Protein AF-A0A7V7BNH1-F1 (afdb_monomer_lite)

Secondary structure (DSSP, 8-state):
-EEEEEETTEEEEEETTEEEEES---PPTT-BPPPTTSTTTTSPBPSS--SS-HHHHS--SEEEES---TTTS-HHHHHHS-TTSEEEE-GGGHHHHHHTT-SEEEE-SSEEEETTEEEE---------

Radius of gyration: 14.91 Å; chains: 1; bounding box: 39×28×37 Å

Sequence (129 aa):
MLIHLIRHATHLITYKGLKFLLDPMFSEQGTLAPVPNALNQHLNNPLSSLPVDLERLINIDAIIVTHSHRDHFDDQAIASLPKHLPLFCQPADELLIKNKGFEHVIAIEREFVWQGIELRRTEGRHGHG

Foldseek 3Di:
DDWADFDDQWIWDADPNFTETFQDAQDAAQPAQDDPPDPPNVTGPDNDHTPDDPVVRQPGQEYEQADCDNSRNNPVNLVSHDQAHAYEYAPVCQVVSVVSRRDHYDHAPAWDADPNDIDGRDDDDPDDD

pLDDT: mean 96.51, std 4.69, range [57.25, 98.88]

Structure (mmCIF, N/CA/C/O backbone):
data_AF-A0A7V7BNH1-F1
#
_entry.id   AF-A0A7V7BNH1-F1
#
loop_
_atom_site.group_PDB
_atom_site.id
_atom_site.type_symbol
_atom_site.label_atom_id
_atom_site.label_alt_id
_atom_site.label_comp_id
_atom_site.label_asym_id
_atom_site.label_entity_id
_atom_site.label_seq_id
_atom_site.pdbx_PDB_ins_code
_atom_site.Cartn_x
_atom_site.Cartn_y
_atom_site.Cartn_z
_atom_site.occupancy
_atom_site.B_iso_or_equiv
_atom_site.auth_seq_id
_atom_site.auth_comp_id
_atom_site.auth_asym_id
_atom_site.auth_atom_id
_atom_site.pdbx_PDB_model_num
ATOM 1 N N . MET A 1 1 ? -14.547 -11.582 6.937 1.00 93.69 1 MET A N 1
ATOM 2 C CA . MET A 1 1 ? -13.304 -11.004 6.385 1.00 93.69 1 MET A CA 1
ATOM 3 C C . MET A 1 1 ? -13.227 -11.400 4.925 1.00 93.69 1 MET A C 1
ATOM 5 O O . MET A 1 1 ? -13.531 -12.550 4.636 1.00 93.69 1 MET A O 1
ATOM 9 N N . LEU A 1 2 ? -12.858 -10.478 4.039 1.00 97.94 2 LEU A N 1
ATOM 10 C CA . LEU A 1 2 ? -12.597 -10.752 2.624 1.00 97.94 2 LEU A CA 1
ATOM 11 C C . LEU A 1 2 ? -11.205 -10.223 2.277 1.00 97.94 2 LEU A C 1
ATOM 13 O O . LEU A 1 2 ? -10.870 -9.109 2.667 1.00 97.94 2 LEU A O 1
ATOM 17 N N . ILE A 1 3 ? -1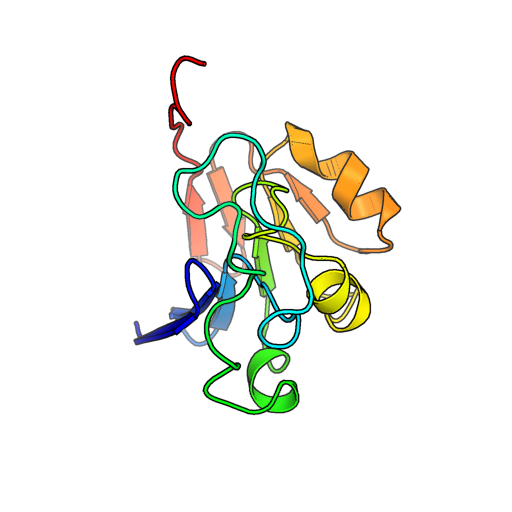0.415 -11.013 1.556 1.00 98.06 3 ILE A N 1
ATOM 18 C CA . ILE A 1 3 ? -9.092 -10.624 1.061 1.00 98.06 3 ILE A CA 1
ATOM 19 C C . ILE A 1 3 ? -9.100 -10.838 -0.447 1.00 98.06 3 ILE A C 1
ATOM 21 O O . ILE A 1 3 ? -9.405 -11.937 -0.910 1.00 98.06 3 ILE A O 1
ATOM 25 N N . HIS A 1 4 ? -8.782 -9.793 -1.202 1.00 97.69 4 HIS A N 1
ATOM 26 C CA . HIS A 1 4 ? -8.668 -9.839 -2.651 1.00 97.69 4 HIS A CA 1
ATOM 27 C C . HIS A 1 4 ? -7.232 -9.498 -3.049 1.00 97.69 4 HIS A C 1
ATOM 29 O O . HIS A 1 4 ? -6.769 -8.381 -2.818 1.00 97.69 4 HIS A O 1
ATOM 35 N N . LEU A 1 5 ? -6.529 -10.475 -3.626 1.00 98.19 5 LEU A N 1
ATOM 36 C CA . LEU A 1 5 ? -5.226 -10.259 -4.249 1.00 98.19 5 LEU A CA 1
ATOM 37 C C . LEU A 1 5 ? -5.412 -9.404 -5.504 1.00 98.19 5 LEU A C 1
ATOM 39 O O . LEU A 1 5 ? -6.186 -9.773 -6.385 1.00 98.19 5 LEU A O 1
ATOM 43 N N . ILE A 1 6 ? -4.689 -8.289 -5.585 1.00 98.06 6 ILE A N 1
ATOM 44 C CA . ILE A 1 6 ? -4.685 -7.422 -6.765 1.00 98.06 6 ILE A CA 1
ATOM 45 C C . ILE A 1 6 ? -3.501 -7.789 -7.658 1.00 98.06 6 ILE A C 1
ATOM 47 O O . ILE A 1 6 ? -3.689 -8.224 -8.790 1.00 98.06 6 ILE A O 1
ATOM 51 N N . ARG A 1 7 ? -2.274 -7.630 -7.155 1.00 98.06 7 ARG A N 1
ATOM 52 C CA . ARG A 1 7 ? -1.030 -7.935 -7.876 1.00 98.06 7 ARG A CA 1
ATOM 53 C C . ARG A 1 7 ? 0.132 -7.914 -6.887 1.00 98.06 7 ARG A C 1
ATOM 55 O O . ARG A 1 7 ? 0.247 -6.960 -6.128 1.00 98.06 7 ARG A O 1
ATOM 62 N N . HIS A 1 8 ? 1.013 -8.916 -6.928 1.00 97.94 8 HIS A N 1
ATOM 63 C CA . HIS A 1 8 ? 2.173 -9.003 -6.024 1.00 97.94 8 HIS A CA 1
ATOM 64 C C . HIS A 1 8 ? 1.751 -8.912 -4.542 1.00 97.94 8 HIS A C 1
ATOM 66 O O . HIS A 1 8 ? 0.881 -9.672 -4.121 1.00 97.94 8 HIS A O 1
ATOM 72 N N . ALA A 1 9 ? 2.323 -7.995 -3.759 1.00 98.44 9 ALA A N 1
ATOM 73 C CA . ALA A 1 9 ? 1.936 -7.752 -2.371 1.00 98.44 9 ALA A CA 1
ATOM 74 C C . ALA A 1 9 ? 0.672 -6.883 -2.223 1.00 98.44 9 ALA A C 1
ATOM 76 O O . ALA A 1 9 ? 0.120 -6.803 -1.123 1.00 98.44 9 ALA A O 1
ATOM 77 N N . THR A 1 10 ? 0.157 -6.289 -3.307 1.00 98.75 10 THR A N 1
ATOM 78 C CA . THR A 1 10 ? -1.028 -5.430 -3.242 1.00 98.75 10 THR A CA 1
ATOM 79 C C . THR A 1 10 ? -2.294 -6.243 -2.989 1.00 98.75 10 THR A C 1
ATOM 81 O O . THR A 1 10 ? -2.694 -7.073 -3.814 1.00 98.75 10 THR A O 1
ATOM 84 N N . HIS A 1 11 ? -2.969 -5.957 -1.875 1.00 98.50 11 HIS A N 1
ATOM 85 C CA . HIS A 1 11 ? -4.235 -6.593 -1.505 1.00 98.50 11 HIS A CA 1
ATOM 86 C C . HIS A 1 11 ? -5.283 -5.562 -1.102 1.00 98.50 11 HIS A C 1
ATOM 88 O O . HIS A 1 11 ? -4.995 -4.610 -0.380 1.00 98.50 11 HIS A O 1
ATOM 94 N N . LEU A 1 12 ? -6.531 -5.812 -1.495 1.00 98.31 12 LEU A N 1
ATOM 95 C CA . LEU A 1 12 ? -7.692 -5.129 -0.939 1.00 98.31 12 LEU A CA 1
ATOM 96 C C . LEU A 1 12 ? -8.317 -6.021 0.139 1.00 98.31 12 LEU A C 1
ATOM 98 O O . LEU A 1 12 ? -8.786 -7.126 -0.144 1.00 98.31 12 LEU A O 1
ATOM 102 N N . ILE A 1 13 ? -8.327 -5.547 1.380 1.00 98.31 13 ILE A N 1
ATOM 103 C CA . ILE A 1 13 ? -8.783 -6.308 2.546 1.00 98.31 13 ILE A CA 1
ATOM 104 C C . ILE A 1 13 ? -10.028 -5.640 3.113 1.00 98.31 13 ILE A C 1
ATOM 106 O O . ILE A 1 13 ? -9.998 -4.473 3.476 1.00 98.31 13 ILE A O 1
ATOM 110 N N . THR A 1 14 ? -11.129 -6.379 3.235 1.00 98.31 14 THR A N 1
ATOM 111 C CA . THR A 1 14 ? -12.322 -5.928 3.962 1.00 98.31 14 THR A CA 1
ATOM 112 C C . THR A 1 14 ? -12.427 -6.649 5.303 1.00 98.31 14 THR A C 1
ATOM 114 O O . THR A 1 14 ? -12.635 -7.871 5.366 1.00 98.31 14 THR A O 1
ATOM 117 N N . TYR A 1 15 ? -12.324 -5.892 6.392 1.00 98.12 15 TYR A N 1
ATOM 118 C CA . TYR A 1 15 ? -12.378 -6.402 7.758 1.00 98.12 15 TYR A CA 1
ATOM 119 C C . TYR A 1 15 ? -13.240 -5.498 8.642 1.00 98.12 15 TYR A C 1
ATOM 121 O O . TYR A 1 15 ? -13.080 -4.285 8.644 1.00 98.12 15 TYR A O 1
ATOM 129 N N . LYS A 1 16 ? -14.197 -6.095 9.369 1.00 97.25 16 LYS A N 1
ATOM 130 C CA . LYS A 1 16 ? -15.217 -5.378 10.165 1.00 97.25 16 LYS A CA 1
ATOM 131 C C . LYS A 1 16 ? -15.920 -4.227 9.411 1.00 97.25 16 LYS A C 1
ATOM 133 O O . LYS A 1 16 ? -16.243 -3.206 9.998 1.00 97.25 16 LYS A O 1
ATOM 138 N N . GLY A 1 17 ? -16.169 -4.406 8.112 1.00 97.25 17 GLY A N 1
ATOM 139 C CA . GLY A 1 17 ? -16.836 -3.408 7.265 1.00 97.25 17 GLY A CA 1
ATOM 140 C C . GLY A 1 17 ? -15.922 -2.314 6.706 1.00 97.25 17 GLY A C 1
ATOM 141 O O . GLY A 1 17 ? -16.360 -1.603 5.811 1.00 97.25 17 GLY A O 1
ATOM 142 N N . LEU A 1 18 ? -14.666 -2.230 7.157 1.00 98.25 18 LEU A N 1
ATOM 143 C CA . LEU A 1 18 ? -13.664 -1.292 6.649 1.00 98.25 18 LEU A CA 1
ATOM 144 C C . LEU A 1 18 ? -12.805 -1.939 5.564 1.00 98.25 18 LEU A C 1
ATOM 146 O O . LEU A 1 18 ? -12.482 -3.130 5.645 1.00 98.25 18 LEU A O 1
ATOM 150 N N . LYS A 1 19 ? -12.416 -1.149 4.568 1.00 98.25 19 LYS A N 1
ATOM 151 C CA . LYS A 1 19 ? -11.550 -1.521 3.451 1.00 98.25 19 LYS A CA 1
ATOM 152 C C . LYS A 1 19 ? -10.151 -0.945 3.639 1.00 98.25 19 LYS A C 1
ATOM 154 O O . LYS A 1 19 ? -9.968 0.267 3.696 1.00 98.25 19 LYS A O 1
ATOM 159 N N . PHE A 1 20 ? -9.166 -1.827 3.652 1.00 98.56 20 PHE A N 1
ATOM 160 C CA . PHE A 1 20 ? -7.750 -1.499 3.686 1.00 98.56 20 PHE A CA 1
ATOM 161 C C . PHE A 1 20 ? -7.122 -1.823 2.341 1.00 98.56 20 PHE A C 1
ATOM 163 O O . PHE A 1 20 ? -7.354 -2.909 1.799 1.00 98.56 20 PHE A O 1
ATOM 170 N N . LEU A 1 21 ? -6.284 -0.924 1.842 1.00 98.75 21 LEU A N 1
ATOM 171 C CA . LEU A 1 21 ? -5.364 -1.235 0.758 1.00 98.75 21 LEU A CA 1
ATOM 172 C C . LEU A 1 21 ? -3.974 -1.487 1.334 1.00 98.75 21 LEU A C 1
ATOM 174 O O . LEU A 1 21 ? -3.364 -0.586 1.905 1.00 98.75 21 LEU A O 1
ATOM 178 N N . LEU A 1 22 ? -3.508 -2.721 1.198 1.00 98.81 22 LEU A N 1
ATOM 179 C CA . LEU A 1 22 ? -2.196 -3.168 1.644 1.00 98.81 22 LEU A CA 1
ATOM 180 C C . LEU A 1 22 ? -1.204 -3.084 0.484 1.00 98.81 22 LEU A C 1
ATOM 182 O O . LEU A 1 22 ? -1.520 -3.586 -0.593 1.00 98.81 22 LEU A O 1
ATOM 186 N N . ASP A 1 23 ? -0.034 -2.497 0.732 1.00 98.81 23 ASP A N 1
ATOM 187 C CA . ASP A 1 23 ? 1.142 -2.451 -0.148 1.00 98.81 23 ASP A CA 1
ATOM 188 C C . ASP A 1 23 ? 0.816 -2.103 -1.615 1.00 98.81 23 ASP A C 1
ATOM 190 O O . ASP A 1 23 ? 0.979 -2.936 -2.515 1.00 98.81 23 ASP A O 1
ATOM 194 N N . PRO A 1 24 ? 0.292 -0.890 -1.880 1.00 98.50 24 PRO A N 1
ATOM 195 C CA . PRO A 1 24 ? -0.134 -0.488 -3.213 1.00 98.50 24 PRO A CA 1
ATOM 196 C C . PRO A 1 24 ? 1.035 -0.256 -4.181 1.00 98.50 24 PRO A C 1
ATOM 198 O O . PRO A 1 24 ? 1.854 0.641 -3.993 1.00 98.50 24 PRO A O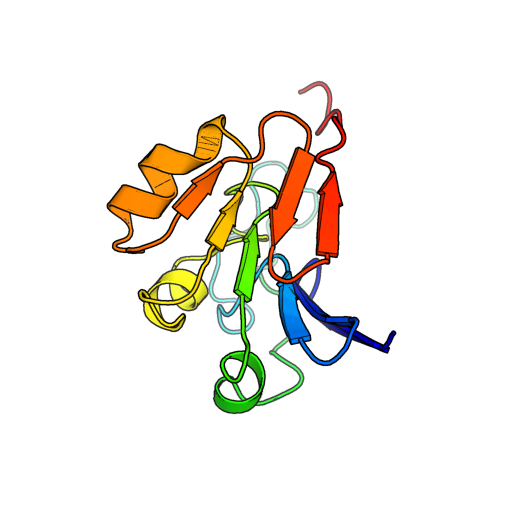 1
ATOM 201 N N . MET A 1 25 ? 1.034 -1.011 -5.283 1.00 98.25 25 MET A N 1
ATOM 202 C CA . MET A 1 25 ? 1.939 -0.850 -6.423 1.00 98.25 25 MET A CA 1
ATOM 203 C C . MET A 1 25 ? 1.118 -0.683 -7.709 1.00 98.25 25 MET A C 1
ATOM 205 O O . MET A 1 25 ? 0.551 -1.654 -8.228 1.00 98.25 25 MET A O 1
ATOM 209 N N . PHE A 1 26 ? 1.033 0.538 -8.239 1.00 98.12 26 PHE A N 1
ATOM 210 C CA . PHE A 1 26 ? 0.107 0.892 -9.325 1.00 98.12 26 PHE A CA 1
ATOM 211 C C . PHE A 1 26 ? 0.762 1.148 -10.682 1.00 98.12 26 PHE A C 1
ATOM 213 O O . PHE A 1 26 ? 0.046 1.375 -11.654 1.00 98.12 26 PHE A O 1
ATOM 220 N N . SER A 1 27 ? 2.089 1.071 -10.785 1.00 98.00 27 SER A N 1
ATOM 221 C CA . SER A 1 27 ? 2.801 1.273 -12.051 1.00 98.00 27 SER A CA 1
ATOM 222 C C . SER A 1 27 ? 2.279 0.341 -13.147 1.00 98.00 27 SER A C 1
ATOM 224 O O . SER A 1 27 ? 1.920 -0.821 -12.897 1.00 98.00 27 SER A O 1
ATOM 226 N N . GLU A 1 28 ? 2.240 0.850 -14.376 1.00 97.81 28 GLU A N 1
ATOM 227 C CA . GLU A 1 28 ? 1.838 0.075 -15.548 1.00 97.81 28 GLU A CA 1
ATOM 228 C C . GLU A 1 28 ? 2.865 -1.014 -15.858 1.00 97.81 28 GLU A C 1
ATOM 230 O O . GLU A 1 28 ? 4.048 -0.879 -15.534 1.00 97.81 28 GLU A O 1
ATOM 235 N N . GLN A 1 29 ? 2.411 -2.098 -16.490 1.00 98.12 29 GLN A N 1
ATOM 236 C CA . GLN A 1 29 ? 3.250 -3.242 -16.838 1.00 98.12 29 GLN A CA 1
ATOM 237 C C . GLN A 1 29 ? 4.519 -2.799 -17.586 1.00 98.12 29 GLN A C 1
ATOM 239 O O . GLN A 1 29 ? 4.452 -2.071 -18.572 1.00 98.12 29 GLN A O 1
ATOM 244 N N . GLY A 1 30 ? 5.681 -3.270 -17.131 1.00 98.00 30 GLY A N 1
ATOM 245 C CA . GLY A 1 30 ? 6.963 -3.053 -17.802 1.00 98.00 30 GLY A CA 1
ATOM 246 C C . GLY A 1 30 ? 7.556 -1.640 -17.715 1.00 98.00 30 GLY A C 1
ATOM 247 O O . GLY A 1 30 ? 8.514 -1.356 -18.437 1.00 98.00 30 GLY A O 1
ATOM 248 N N . THR A 1 31 ? 7.038 -0.757 -16.857 1.00 97.69 31 THR A N 1
ATOM 249 C CA . THR A 1 31 ? 7.511 0.641 -16.753 1.00 97.69 31 THR A CA 1
ATOM 250 C C . THR A 1 31 ? 8.670 0.854 -15.778 1.00 97.69 31 THR A C 1
ATOM 252 O O . THR A 1 31 ? 9.405 1.834 -15.884 1.00 97.69 31 THR A O 1
ATOM 255 N N . LEU A 1 32 ? 8.876 -0.064 -14.837 1.00 96.88 32 LEU A N 1
ATOM 256 C CA . LEU A 1 32 ? 9.918 0.015 -13.821 1.00 96.88 32 LEU A CA 1
ATOM 257 C C . LEU A 1 32 ? 11.107 -0.863 -14.207 1.00 96.88 32 LEU A C 1
ATOM 259 O O . LEU A 1 32 ? 10.944 -2.035 -14.536 1.00 96.88 32 LEU A O 1
ATOM 263 N N . ALA A 1 33 ? 12.322 -0.333 -14.079 1.00 96.19 33 ALA A N 1
ATOM 264 C CA . ALA A 1 33 ? 13.536 -1.134 -14.236 1.00 96.19 33 ALA A CA 1
ATOM 265 C C . ALA A 1 33 ? 13.524 -2.364 -13.296 1.00 96.19 33 ALA A C 1
ATOM 267 O O . ALA A 1 33 ? 12.965 -2.273 -12.192 1.00 96.19 33 ALA A O 1
ATOM 268 N N . PRO A 1 34 ? 14.147 -3.494 -13.677 1.00 95.44 34 PRO A N 1
ATOM 269 C CA . PRO A 1 34 ? 14.290 -4.654 -12.799 1.00 95.44 34 PRO A CA 1
ATOM 270 C C . PRO A 1 34 ? 14.960 -4.277 -11.475 1.00 95.44 34 PRO A C 1
ATOM 272 O O . PRO A 1 34 ? 15.707 -3.302 -11.380 1.00 95.44 34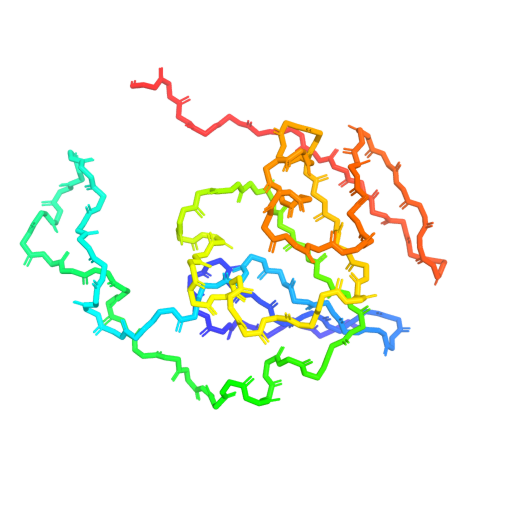 PRO A O 1
ATOM 275 N N . VAL A 1 35 ? 14.701 -5.070 -10.435 1.00 92.56 35 VAL A N 1
ATOM 276 C CA . VAL A 1 35 ? 15.454 -4.957 -9.181 1.00 92.56 35 VAL A CA 1
ATOM 277 C C . VAL A 1 35 ? 16.914 -5.324 -9.479 1.00 92.56 35 VAL A C 1
ATOM 279 O O . VAL A 1 35 ? 17.136 -6.407 -10.028 1.00 92.56 35 VAL A O 1
ATOM 282 N N . PRO A 1 36 ? 17.906 -4.471 -9.160 1.00 90.81 36 PRO A N 1
ATOM 283 C CA . PRO A 1 36 ? 19.312 -4.775 -9.417 1.00 90.81 36 PRO A CA 1
ATOM 284 C C . PRO A 1 36 ? 19.732 -6.115 -8.805 1.00 90.81 36 PRO A C 1
ATOM 286 O O . PRO A 1 36 ? 19.275 -6.477 -7.724 1.00 90.81 36 PRO A O 1
ATOM 289 N N . ASN A 1 37 ? 20.610 -6.850 -9.489 1.00 89.38 37 ASN A N 1
ATOM 290 C CA . ASN A 1 37 ? 21.145 -8.150 -9.052 1.00 89.38 37 ASN A CA 1
ATOM 291 C C . ASN A 1 37 ? 20.113 -9.291 -8.883 1.00 89.38 37 ASN A C 1
ATOM 293 O O . ASN A 1 37 ? 20.457 -10.360 -8.388 1.00 89.38 37 ASN A O 1
ATOM 297 N N . ALA A 1 38 ? 18.866 -9.117 -9.331 1.00 88.38 38 ALA A N 1
ATOM 298 C CA . ALA A 1 38 ? 17.907 -10.214 -9.487 1.00 88.38 38 ALA A CA 1
ATOM 299 C C . ALA A 1 38 ? 18.180 -11.029 -10.770 1.00 88.38 38 ALA A C 1
ATOM 301 O O . ALA A 1 38 ? 18.723 -10.503 -11.737 1.00 88.38 38 ALA A O 1
ATOM 302 N N . LEU A 1 39 ? 17.744 -12.292 -10.836 1.00 89.56 39 LEU A N 1
ATOM 303 C CA . LEU A 1 39 ? 17.995 -13.174 -11.995 1.00 89.56 39 LEU A CA 1
ATOM 304 C C . LEU A 1 39 ? 17.459 -12.619 -13.331 1.00 89.56 39 LEU A C 1
ATOM 306 O O . LEU A 1 39 ? 18.085 -12.779 -14.377 1.00 89.56 39 LEU A O 1
ATOM 310 N N . ASN A 1 40 ? 16.320 -11.926 -13.303 1.00 92.81 40 ASN A N 1
ATOM 311 C CA . ASN A 1 40 ? 15.597 -11.498 -14.503 1.00 92.81 40 ASN A CA 1
ATOM 312 C C . ASN A 1 40 ? 15.893 -10.041 -14.899 1.00 92.81 40 ASN A C 1
ATOM 314 O O . ASN A 1 40 ? 14.971 -9.272 -15.151 1.00 92.81 40 ASN A O 1
ATOM 318 N N . GLN A 1 41 ? 17.173 -9.657 -15.000 1.00 96.00 41 GLN A N 1
ATOM 319 C CA . GLN A 1 41 ? 17.584 -8.292 -15.400 1.00 96.00 41 GLN A CA 1
ATOM 320 C C . GLN A 1 41 ? 17.096 -7.857 -16.799 1.00 96.00 41 GLN A C 1
ATOM 322 O O . GLN A 1 41 ? 17.216 -6.694 -17.162 1.00 96.00 41 GLN A O 1
ATOM 327 N N . HIS A 1 42 ? 16.572 -8.778 -17.605 1.00 95.50 42 HIS A N 1
ATOM 328 C CA . HIS A 1 42 ? 16.051 -8.501 -18.944 1.00 95.50 42 HIS A CA 1
ATOM 329 C C . HIS A 1 42 ? 14.549 -8.159 -18.953 1.00 95.50 42 HIS A C 1
ATOM 331 O O . HIS A 1 42 ? 14.014 -7.844 -20.014 1.00 95.50 42 HIS A O 1
ATOM 337 N N . LEU A 1 43 ? 13.859 -8.239 -17.807 1.00 96.44 43 LEU A N 1
ATOM 338 C CA . LEU A 1 43 ? 12.425 -7.967 -17.690 1.00 96.44 43 LEU A CA 1
ATOM 339 C C . LEU A 1 43 ? 12.171 -6.732 -16.825 1.00 96.44 43 LEU A C 1
ATOM 341 O O . LEU A 1 43 ? 12.605 -6.669 -15.676 1.00 96.44 43 LEU A O 1
ATOM 345 N N . ASN A 1 44 ? 11.404 -5.780 -17.352 1.00 97.56 44 ASN A N 1
ATOM 346 C CA . ASN A 1 44 ? 10.917 -4.650 -16.569 1.00 97.56 44 ASN A CA 1
ATOM 347 C C . ASN A 1 44 ? 9.706 -5.050 -15.718 1.00 97.56 44 ASN A C 1
ATOM 349 O O . ASN A 1 44 ? 8.861 -5.841 -16.133 1.00 97.56 44 ASN A O 1
ATOM 353 N N . ASN A 1 45 ? 9.603 -4.448 -14.539 1.00 97.44 45 ASN A N 1
ATOM 354 C CA . ASN A 1 45 ? 8.505 -4.626 -13.602 1.00 97.44 45 ASN A CA 1
ATOM 355 C C . ASN A 1 45 ? 7.412 -3.566 -13.807 1.00 97.44 45 ASN A C 1
ATOM 357 O O . ASN A 1 45 ? 7.677 -2.506 -14.365 1.00 97.44 45 ASN A O 1
ATOM 361 N N . PRO A 1 46 ? 6.195 -3.798 -13.299 1.00 97.88 46 PRO A N 1
ATOM 362 C CA . PRO A 1 46 ? 5.629 -5.102 -12.969 1.00 97.88 46 PRO A CA 1
ATOM 363 C C . PRO A 1 46 ? 5.451 -5.975 -14.225 1.00 97.88 46 PRO A C 1
ATOM 365 O O . PRO A 1 46 ? 5.286 -5.462 -15.328 1.00 97.88 46 PRO A O 1
ATOM 368 N N . LEU A 1 47 ? 5.443 -7.301 -14.057 1.00 97.31 47 LEU A N 1
ATOM 369 C CA . LEU A 1 47 ? 5.330 -8.256 -15.174 1.00 97.31 47 LEU A CA 1
ATOM 370 C C . LEU A 1 47 ? 3.904 -8.430 -15.718 1.00 97.31 47 LEU A C 1
ATOM 372 O O . LEU A 1 47 ? 3.717 -9.062 -16.753 1.00 97.31 47 LEU A O 1
ATOM 376 N N . SER A 1 48 ? 2.898 -7.894 -15.030 1.00 97.56 48 SER A N 1
ATOM 377 C CA . SER A 1 48 ? 1.485 -7.960 -15.413 1.00 97.56 48 SER A CA 1
ATOM 378 C C . SER A 1 48 ? 0.798 -6.626 -15.144 1.00 97.56 48 SER A C 1
ATOM 380 O O . SER A 1 48 ? 1.209 -5.889 -14.247 1.00 97.56 48 SER A O 1
ATOM 382 N N . SER A 1 49 ? -0.245 -6.310 -15.909 1.00 97.81 49 SER A N 1
ATOM 383 C CA . SER A 1 49 ? -1.119 -5.159 -15.652 1.00 97.81 49 SER A CA 1
ATOM 384 C C . SER A 1 49 ? -1.955 -5.356 -14.386 1.00 97.81 49 SER A C 1
ATOM 386 O O . SER A 1 49 ? -2.081 -6.470 -13.876 1.00 97.81 49 SER A O 1
ATOM 388 N N . LEU A 1 50 ? -2.537 -4.272 -13.869 1.00 97.62 50 LEU A N 1
ATOM 389 C CA . LEU A 1 50 ? -3.562 -4.385 -12.834 1.00 97.62 50 LEU A CA 1
ATOM 390 C C . LEU A 1 50 ? -4.773 -5.159 -13.393 1.00 97.62 50 LEU A C 1
ATOM 392 O O . LEU A 1 50 ? -5.149 -4.938 -14.545 1.00 97.62 50 LEU A O 1
ATOM 396 N N . PRO A 1 51 ? -5.400 -6.054 -12.609 1.00 96.88 51 PRO A N 1
ATOM 397 C CA . PRO A 1 51 ? -6.561 -6.824 -13.064 1.00 96.88 51 PRO A CA 1
ATOM 398 C C . PRO A 1 51 ? -7.877 -6.032 -12.993 1.00 96.88 51 PRO A C 1
ATOM 400 O O . PRO A 1 51 ? -8.929 -6.545 -13.371 1.00 96.88 51 PRO A O 1
ATOM 403 N N . VAL A 1 52 ? -7.839 -4.819 -12.438 1.00 94.62 52 VAL A N 1
ATOM 404 C CA . VAL A 1 52 ? -8.981 -3.925 -12.233 1.00 94.62 52 VAL A CA 1
ATOM 405 C C . VAL A 1 52 ? -8.541 -2.478 -12.422 1.00 94.62 52 VAL A C 1
ATOM 407 O O . VAL A 1 52 ? -7.368 -2.159 -12.222 1.00 94.62 52 VAL A O 1
ATOM 410 N N . ASP A 1 53 ? -9.498 -1.610 -12.736 1.00 93.12 53 ASP A N 1
ATOM 411 C CA . ASP A 1 53 ? -9.259 -0.174 -12.847 1.00 93.12 53 ASP A CA 1
ATOM 412 C C . ASP A 1 53 ? -8.862 0.443 -11.501 1.00 93.12 53 ASP A C 1
ATOM 414 O O . ASP A 1 53 ? -9.309 0.016 -10.426 1.00 93.12 53 ASP A O 1
ATOM 418 N N . LEU A 1 54 ? -8.033 1.482 -11.570 1.00 91.50 54 LEU A N 1
ATOM 419 C CA . LEU A 1 54 ? -7.453 2.158 -10.415 1.00 91.50 54 LEU A CA 1
ATOM 420 C C . LEU A 1 54 ? -8.522 2.771 -9.500 1.00 91.50 54 LEU A C 1
ATOM 422 O O . LEU A 1 54 ? -8.408 2.699 -8.275 1.00 91.50 54 LEU A O 1
ATOM 426 N N . GLU A 1 55 ? -9.606 3.294 -10.073 1.00 89.62 55 GLU A N 1
ATOM 427 C CA . GLU A 1 55 ? -10.736 3.882 -9.347 1.00 89.62 55 GLU A CA 1
ATOM 428 C C . GLU A 1 55 ? -11.371 2.879 -8.374 1.00 89.62 55 GLU A C 1
ATOM 430 O O . GLU A 1 55 ? -11.858 3.253 -7.304 1.00 89.62 55 GLU A O 1
ATOM 435 N N . ARG A 1 56 ? -11.334 1.579 -8.703 1.00 88.69 56 ARG A N 1
ATOM 436 C CA . ARG A 1 56 ? -11.858 0.520 -7.827 1.00 88.69 56 ARG A CA 1
ATOM 437 C C . ARG A 1 56 ? -10.946 0.238 -6.635 1.00 88.69 56 ARG A C 1
ATOM 439 O O . ARG A 1 56 ? -11.430 -0.288 -5.634 1.00 88.69 56 ARG A O 1
ATOM 446 N N . LEU A 1 57 ? -9.659 0.569 -6.738 1.00 92.56 57 LEU A N 1
ATOM 447 C CA . LEU A 1 57 ? -8.651 0.325 -5.704 1.00 92.56 57 LEU A CA 1
ATOM 448 C C . LEU A 1 57 ? -8.566 1.454 -4.676 1.00 92.56 57 LEU A C 1
ATOM 450 O O . LEU A 1 57 ? -8.124 1.207 -3.558 1.00 92.56 57 LEU A O 1
ATOM 454 N N . ILE A 1 58 ? -9.001 2.665 -5.029 1.00 91.94 58 ILE A N 1
ATOM 455 C CA . ILE A 1 58 ? -8.884 3.855 -4.167 1.00 91.94 58 ILE A CA 1
ATOM 456 C C . ILE A 1 58 ? -10.153 4.178 -3.362 1.00 91.94 58 ILE A C 1
ATOM 458 O O . ILE A 1 58 ? -10.139 5.090 -2.540 1.00 91.94 58 ILE A O 1
ATOM 462 N N . ASN A 1 59 ? -11.244 3.425 -3.546 1.00 94.19 59 ASN A N 1
ATOM 463 C CA . ASN A 1 59 ? -12.429 3.503 -2.683 1.00 94.19 59 ASN A CA 1
ATOM 464 C C . ASN A 1 59 ? -12.230 2.656 -1.411 1.00 94.19 59 ASN A C 1
ATOM 466 O O . ASN A 1 59 ? -12.749 1.534 -1.301 1.00 94.19 59 ASN A O 1
ATOM 470 N N . ILE A 1 60 ? -11.422 3.191 -0.495 1.00 97.44 60 ILE A N 1
ATOM 471 C CA . ILE A 1 60 ? -10.907 2.537 0.714 1.00 97.44 60 ILE A CA 1
ATOM 472 C C . ILE A 1 60 ? -10.985 3.471 1.923 1.00 97.44 60 ILE A C 1
ATOM 474 O O . ILE A 1 60 ? -11.086 4.685 1.771 1.00 97.44 60 ILE A O 1
ATOM 478 N N . ASP A 1 61 ? -10.892 2.897 3.119 1.00 98.44 61 ASP A N 1
ATOM 479 C CA . ASP A 1 61 ? -10.956 3.634 4.383 1.00 98.44 61 ASP A CA 1
ATOM 480 C C . ASP A 1 61 ? -9.566 3.885 4.989 1.00 98.44 61 ASP A C 1
ATOM 482 O O . ASP A 1 61 ? -9.391 4.817 5.773 1.00 98.44 61 ASP A O 1
ATOM 486 N N . ALA A 1 62 ? -8.576 3.052 4.651 1.00 98.69 62 ALA A N 1
ATOM 487 C CA . ALA A 1 62 ? -7.203 3.185 5.127 1.00 98.69 62 ALA A CA 1
ATOM 488 C C . ALA A 1 62 ? -6.185 2.515 4.198 1.00 98.69 62 ALA A C 1
ATOM 490 O O . ALA A 1 62 ? -6.506 1.599 3.435 1.00 98.69 62 ALA A O 1
ATOM 491 N N . ILE A 1 63 ? -4.930 2.938 4.325 1.00 98.88 63 ILE A N 1
ATOM 492 C CA . ILE A 1 63 ? -3.783 2.382 3.605 1.00 98.88 63 ILE A CA 1
ATOM 493 C C . ILE A 1 63 ? -2.847 1.717 4.619 1.00 98.88 63 ILE A C 1
ATOM 495 O O . ILE A 1 63 ? -2.635 2.240 5.713 1.00 98.88 63 ILE A O 1
ATOM 499 N N . ILE A 1 64 ? -2.274 0.569 4.270 1.00 98.81 64 ILE A N 1
ATOM 500 C CA . ILE A 1 64 ? -1.213 -0.088 5.041 1.00 98.81 64 ILE A CA 1
ATOM 501 C C . ILE A 1 64 ? -0.004 -0.247 4.122 1.00 98.81 64 ILE A C 1
ATOM 503 O O . ILE A 1 64 ? -0.132 -0.824 3.045 1.00 98.81 64 ILE A O 1
ATOM 507 N N . VAL A 1 65 ? 1.156 0.243 4.556 1.00 98.75 65 VAL A N 1
ATOM 508 C CA . VAL A 1 65 ? 2.444 0.054 3.875 1.00 98.75 65 VAL A CA 1
ATOM 509 C C . VAL A 1 65 ? 3.380 -0.676 4.829 1.00 98.75 65 VAL A C 1
ATOM 511 O O . VAL A 1 65 ? 3.783 -0.125 5.855 1.00 98.75 65 VAL A O 1
ATOM 514 N N . THR A 1 66 ? 3.714 -1.925 4.519 1.00 98.44 66 THR A N 1
ATOM 515 C CA . THR A 1 66 ? 4.596 -2.749 5.358 1.00 98.44 66 THR A CA 1
ATOM 516 C C . THR A 1 66 ? 6.017 -2.199 5.387 1.00 98.44 66 THR A C 1
ATOM 518 O O . THR A 1 66 ? 6.614 -2.111 6.459 1.00 98.44 66 THR A O 1
ATOM 521 N N . HIS A 1 67 ? 6.534 -1.808 4.220 1.00 97.81 67 HIS A N 1
ATOM 522 C CA . HIS A 1 67 ? 7.806 -1.118 4.037 1.00 97.81 67 HIS A CA 1
ATOM 523 C C . HIS A 1 67 ? 7.831 -0.360 2.697 1.00 97.81 67 HIS A C 1
ATOM 525 O O . HIS A 1 67 ? 7.049 -0.652 1.795 1.00 97.81 67 HIS A O 1
ATOM 531 N N . SER A 1 68 ? 8.736 0.609 2.551 1.00 96.56 68 SER A N 1
ATOM 532 C CA . SER A 1 68 ? 8.771 1.554 1.419 1.00 96.56 68 SER A CA 1
ATOM 533 C C . SER A 1 68 ? 9.499 1.076 0.149 1.00 96.56 68 SER A C 1
ATOM 535 O O . SER A 1 68 ? 9.854 1.894 -0.705 1.00 96.56 68 SER A O 1
ATOM 537 N N . HIS A 1 69 ? 9.731 -0.230 -0.026 1.00 96.88 69 HIS A N 1
ATOM 538 C CA . HIS A 1 69 ? 10.262 -0.730 -1.298 1.00 96.88 69 HIS A CA 1
ATOM 539 C C . HIS A 1 69 ? 9.275 -0.483 -2.444 1.00 96.88 69 HIS A C 1
ATOM 541 O O . HIS A 1 69 ? 8.059 -0.536 -2.278 1.00 96.88 69 HIS A O 1
ATOM 547 N N . ARG A 1 70 ? 9.809 -0.229 -3.643 1.00 96.38 70 ARG A N 1
ATOM 548 C CA . ARG A 1 70 ? 9.022 0.191 -4.812 1.00 96.38 70 ARG A CA 1
ATOM 549 C C . ARG A 1 70 ? 7.973 -0.838 -5.251 1.00 96.38 70 ARG A C 1
ATOM 551 O O . ARG A 1 70 ? 6.967 -0.458 -5.825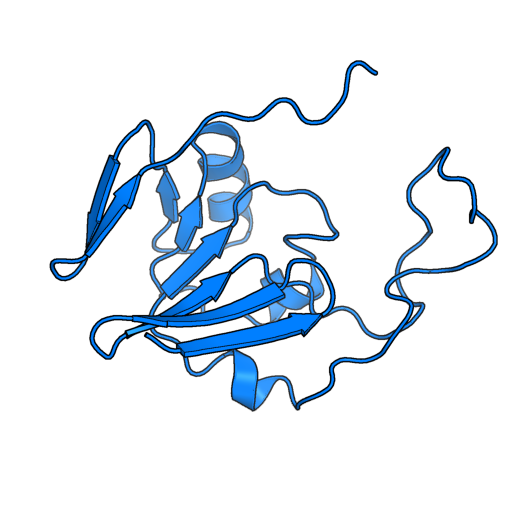 1.00 96.38 70 ARG A O 1
ATOM 558 N N . ASP A 1 71 ? 8.182 -2.127 -5.015 1.00 96.94 71 ASP A N 1
ATOM 559 C CA . ASP A 1 71 ? 7.193 -3.172 -5.307 1.00 96.94 71 ASP A CA 1
ATOM 560 C C . ASP A 1 71 ? 6.074 -3.280 -4.251 1.00 96.94 71 ASP A C 1
ATOM 562 O O . ASP A 1 71 ? 5.099 -3.994 -4.471 1.00 96.94 71 ASP A O 1
ATOM 566 N N . HIS A 1 72 ? 6.172 -2.523 -3.155 1.00 98.44 72 HIS A N 1
ATOM 567 C CA . HIS A 1 72 ? 5.144 -2.371 -2.119 1.00 98.44 72 HIS A CA 1
ATOM 568 C C . HIS A 1 72 ? 4.540 -0.955 -2.075 1.00 98.44 72 HIS A C 1
ATOM 570 O O . HIS A 1 72 ? 3.414 -0.786 -1.617 1.00 98.44 72 HIS A O 1
ATOM 576 N N . PHE A 1 73 ? 5.275 0.069 -2.524 1.00 98.62 73 PHE A N 1
ATOM 577 C CA . PHE A 1 73 ? 4.837 1.465 -2.499 1.00 98.62 73 PHE A CA 1
ATOM 578 C C . PHE A 1 73 ? 5.548 2.293 -3.582 1.00 98.62 73 PHE A C 1
ATOM 580 O O . PHE A 1 73 ? 6.615 2.865 -3.350 1.00 98.62 73 PHE A O 1
ATOM 587 N N . ASP A 1 74 ? 4.984 2.334 -4.793 1.00 98.31 74 ASP A N 1
ATOM 588 C CA . ASP A 1 74 ? 5.579 3.043 -5.936 1.00 98.31 74 ASP A CA 1
ATOM 589 C C . ASP A 1 74 ? 5.085 4.487 -6.109 1.00 98.31 74 ASP A C 1
ATOM 591 O O . ASP A 1 74 ? 4.109 4.932 -5.503 1.00 98.31 74 ASP A O 1
ATOM 595 N N . ASP A 1 75 ? 5.770 5.247 -6.970 1.00 98.31 75 ASP A N 1
ATOM 596 C CA . ASP A 1 75 ? 5.420 6.645 -7.236 1.00 98.31 75 ASP A CA 1
ATOM 597 C C . ASP A 1 75 ? 4.022 6.792 -7.863 1.00 98.31 75 ASP A C 1
ATOM 599 O O . ASP A 1 75 ? 3.332 7.772 -7.577 1.00 98.31 75 ASP A O 1
ATOM 603 N N . GLN A 1 76 ? 3.557 5.807 -8.644 1.00 98.00 76 GLN A N 1
ATOM 604 C CA . GLN A 1 76 ? 2.199 5.818 -9.195 1.00 98.00 76 GLN A CA 1
ATOM 605 C C . GLN A 1 76 ? 1.141 5.655 -8.093 1.00 98.00 76 GLN A C 1
ATOM 607 O O . GLN A 1 76 ? 0.130 6.364 -8.102 1.00 98.00 76 GLN A O 1
ATOM 612 N N . ALA A 1 77 ? 1.375 4.779 -7.112 1.00 98.25 77 ALA A N 1
ATOM 613 C CA . ALA A 1 77 ? 0.541 4.674 -5.920 1.00 98.25 77 ALA A CA 1
ATOM 614 C C . ALA A 1 77 ? 0.559 5.972 -5.121 1.00 98.25 77 ALA A C 1
ATOM 616 O O . ALA A 1 77 ? -0.500 6.518 -4.807 1.00 98.25 77 ALA A O 1
ATOM 617 N N . ILE A 1 78 ? 1.739 6.534 -4.871 1.00 98.44 78 ILE A N 1
ATOM 618 C CA . ILE A 1 78 ? 1.874 7.814 -4.174 1.00 98.44 78 ILE A CA 1
ATOM 619 C C . ILE A 1 78 ? 1.069 8.912 -4.879 1.00 98.44 78 ILE A C 1
ATOM 621 O O . ILE A 1 78 ? 0.388 9.673 -4.197 1.00 98.44 78 ILE A O 1
ATOM 625 N N . ALA A 1 79 ? 1.120 9.013 -6.205 1.00 98.00 79 ALA A N 1
ATOM 626 C CA . ALA A 1 79 ? 0.388 10.039 -6.947 1.00 98.00 79 ALA A CA 1
ATOM 627 C C . ALA A 1 79 ? -1.139 9.845 -6.905 1.00 98.00 79 ALA A C 1
ATOM 629 O O . ALA A 1 79 ? -1.880 10.825 -6.922 1.00 98.00 79 ALA A O 1
ATOM 630 N N . SER A 1 80 ? -1.604 8.596 -6.832 1.00 97.50 80 SER A N 1
ATOM 631 C CA . SER A 1 80 ? -3.022 8.245 -6.990 1.00 97.50 80 SER A CA 1
ATOM 632 C C . SER A 1 80 ? -3.794 8.143 -5.673 1.00 97.50 80 SER A C 1
ATOM 634 O O . SER A 1 80 ? -5.020 8.255 -5.662 1.00 97.50 80 SER A O 1
ATOM 636 N N . LEU A 1 81 ? -3.105 7.878 -4.560 1.00 98.19 81 LEU A N 1
ATOM 637 C CA . LEU A 1 81 ? -3.753 7.611 -3.277 1.00 98.19 81 LEU A CA 1
ATOM 638 C C . LEU A 1 81 ? -4.283 8.891 -2.606 1.00 98.19 81 LEU A C 1
ATOM 640 O O . LEU A 1 81 ? -3.574 9.903 -2.569 1.00 98.19 81 LEU A O 1
ATOM 644 N N . PRO A 1 82 ? -5.482 8.846 -1.991 1.00 97.38 82 PRO A N 1
ATOM 645 C CA . PRO A 1 82 ? -6.020 9.984 -1.253 1.00 97.38 82 PRO A CA 1
ATOM 646 C C . PRO A 1 82 ? -5.154 10.331 -0.032 1.00 97.38 82 PRO A C 1
ATOM 648 O O . PRO A 1 82 ? -4.939 9.505 0.855 1.00 97.38 82 PRO A O 1
ATOM 651 N N . LYS A 1 83 ? -4.672 11.576 0.033 1.00 98.31 83 LYS A N 1
ATOM 652 C CA . LYS A 1 83 ? -3.692 12.028 1.040 1.00 98.31 83 LYS A CA 1
ATOM 653 C C . LYS A 1 83 ? -4.242 12.210 2.452 1.00 98.31 83 LYS A C 1
ATOM 655 O O . LYS A 1 83 ? -3.474 12.137 3.407 1.00 98.31 83 LYS A O 1
ATOM 660 N N . HIS A 1 84 ? -5.554 12.392 2.563 1.00 98.31 84 HIS A N 1
ATOM 661 C CA . HIS A 1 84 ? -6.271 12.585 3.822 1.00 98.31 84 HIS A CA 1
ATOM 662 C C . HIS A 1 84 ? -6.621 11.267 4.536 1.00 98.31 84 HIS A C 1
ATOM 664 O O . HIS A 1 84 ? -7.117 11.289 5.660 1.00 98.31 84 HIS A O 1
ATOM 670 N N . LEU A 1 85 ? -6.437 10.106 3.894 1.00 98.50 85 LEU A N 1
ATOM 671 C CA . LEU A 1 85 ? -6.747 8.829 4.535 1.00 98.50 85 LEU A CA 1
ATOM 672 C C . LEU A 1 85 ? -5.671 8.456 5.564 1.00 98.50 85 LEU A C 1
ATOM 674 O O . LEU A 1 85 ? -4.494 8.770 5.361 1.00 98.50 85 LEU A O 1
ATOM 678 N N . PRO A 1 86 ? -6.042 7.747 6.645 1.00 98.69 86 PRO A N 1
ATOM 679 C CA . PRO A 1 86 ? -5.062 7.177 7.554 1.00 98.69 86 PRO A CA 1
ATOM 680 C C . PRO A 1 86 ? -4.175 6.168 6.814 1.00 98.69 86 PRO A C 1
ATOM 682 O O . PRO A 1 86 ? -4.667 5.249 6.150 1.00 98.69 86 PRO A O 1
ATOM 685 N N . LEU A 1 87 ? -2.863 6.336 6.961 1.00 98.88 87 LEU A N 1
ATOM 686 C CA . LEU A 1 87 ? -1.846 5.440 6.426 1.00 98.88 87 LEU A CA 1
ATOM 687 C C . LEU A 1 87 ? -1.032 4.853 7.577 1.00 98.88 87 LEU A C 1
ATOM 689 O O . LEU A 1 87 ? -0.358 5.578 8.306 1.00 98.88 87 LEU A O 1
ATOM 693 N N . PHE A 1 88 ? -1.075 3.532 7.719 1.00 98.88 88 PHE A N 1
ATOM 694 C CA . PHE A 1 88 ? -0.318 2.786 8.719 1.00 98.88 88 PHE A CA 1
ATOM 695 C C . PHE A 1 88 ? 1.002 2.282 8.137 1.00 98.88 88 PHE A C 1
ATOM 697 O O . PHE A 1 88 ? 1.001 1.632 7.091 1.00 98.88 88 PHE A O 1
ATOM 704 N N . CYS A 1 89 ? 2.118 2.547 8.815 1.00 98.69 89 CYS A N 1
ATOM 705 C CA . CYS A 1 89 ? 3.445 2.121 8.365 1.00 98.69 89 CYS A CA 1
ATOM 706 C C . CYS A 1 89 ? 4.351 1.686 9.522 1.00 98.69 89 CYS A C 1
ATOM 708 O O . CYS A 1 89 ? 4.009 1.832 10.699 1.00 98.69 89 CYS A O 1
ATOM 710 N N . GLN A 1 90 ? 5.533 1.162 9.195 1.00 98.00 90 GLN A N 1
ATOM 711 C CA . GLN A 1 90 ? 6.604 0.991 10.177 1.00 98.00 90 GLN A CA 1
ATOM 712 C C . GLN A 1 90 ? 7.258 2.343 10.541 1.00 98.00 90 GLN A C 1
ATOM 714 O O . GLN A 1 90 ? 7.271 3.251 9.704 1.00 98.00 90 GLN A O 1
ATOM 719 N N . PRO A 1 91 ? 7.847 2.485 11.746 1.00 97.94 91 PRO A N 1
ATOM 720 C CA . PRO A 1 91 ? 8.455 3.745 12.192 1.00 97.94 91 PRO A CA 1
ATOM 721 C C . PRO A 1 91 ? 9.520 4.309 11.245 1.00 97.94 91 PRO A C 1
ATOM 723 O O . PRO A 1 91 ? 9.564 5.512 11.007 1.00 97.94 91 PRO A O 1
ATOM 726 N N . ALA A 1 92 ? 10.337 3.440 10.642 1.00 97.38 92 ALA A N 1
ATOM 727 C CA . ALA A 1 92 ? 11.414 3.848 9.738 1.00 97.38 92 ALA A CA 1
ATOM 728 C C . ALA A 1 92 ? 10.924 4.593 8.479 1.00 97.38 92 ALA A C 1
ATOM 730 O O . ALA A 1 92 ? 11.668 5.397 7.921 1.00 97.38 92 ALA A O 1
ATOM 731 N N . ASP A 1 93 ? 9.680 4.359 8.054 1.00 98.12 93 ASP A N 1
ATOM 732 C CA . ASP A 1 93 ? 9.123 4.942 6.830 1.00 98.12 93 ASP A CA 1
ATOM 733 C C . ASP A 1 93 ? 8.255 6.183 7.084 1.00 98.12 93 ASP A C 1
ATOM 735 O O . ASP A 1 93 ? 7.859 6.860 6.135 1.00 98.12 93 ASP A O 1
ATOM 739 N N . GLU A 1 94 ? 7.971 6.525 8.345 1.00 98.50 94 GLU A N 1
ATOM 740 C CA . GLU A 1 94 ? 7.009 7.577 8.696 1.00 98.50 94 GLU A CA 1
ATOM 741 C C . GLU A 1 94 ? 7.357 8.925 8.047 1.00 98.50 94 GLU A C 1
ATOM 743 O O . GLU A 1 94 ? 6.524 9.547 7.383 1.00 98.50 94 GLU A O 1
ATOM 748 N N . LEU A 1 95 ? 8.608 9.369 8.208 1.00 98.44 95 LEU A N 1
ATOM 749 C CA . LEU A 1 95 ? 9.069 10.650 7.674 1.00 98.44 95 LEU A CA 1
ATOM 750 C C . LEU A 1 95 ? 9.085 10.650 6.141 1.00 98.44 95 LEU A C 1
ATOM 752 O O . LEU A 1 95 ? 8.701 11.642 5.523 1.00 98.44 95 LEU A O 1
ATOM 756 N N . LEU A 1 96 ? 9.492 9.535 5.525 1.00 98.31 96 LEU A N 1
ATOM 757 C CA . LEU A 1 96 ? 9.489 9.383 4.071 1.00 98.31 96 LEU A CA 1
ATOM 758 C C . LEU A 1 96 ? 8.071 9.545 3.520 1.00 98.31 96 LEU A C 1
ATOM 760 O O . LEU A 1 96 ? 7.867 10.304 2.574 1.00 98.31 96 LEU A O 1
ATOM 764 N N . ILE A 1 97 ? 7.089 8.885 4.130 1.00 98.62 97 ILE A N 1
ATOM 765 C CA . ILE A 1 97 ? 5.700 8.915 3.666 1.00 98.62 97 ILE A CA 1
ATOM 766 C C . ILE A 1 97 ? 5.068 10.292 3.908 1.00 98.62 97 ILE A C 1
ATOM 768 O O . ILE A 1 97 ? 4.403 10.819 3.013 1.00 98.62 97 ILE A O 1
ATOM 772 N N . LYS A 1 98 ? 5.337 10.936 5.052 1.00 98.56 98 LYS A N 1
ATOM 773 C CA . LYS A 1 98 ? 4.922 12.331 5.303 1.00 98.56 98 LYS A CA 1
ATOM 774 C C . LYS A 1 98 ? 5.474 13.283 4.239 1.00 98.56 98 LYS A C 1
ATOM 776 O O . LYS A 1 98 ? 4.728 14.083 3.680 1.00 98.56 98 LYS A O 1
ATOM 781 N N . ASN A 1 99 ? 6.748 13.134 3.868 1.00 98.50 99 ASN A N 1
ATOM 782 C CA . ASN A 1 99 ? 7.381 13.943 2.820 1.00 98.50 99 ASN A CA 1
ATOM 783 C C . ASN A 1 99 ? 6.786 13.707 1.417 1.00 98.50 99 ASN A C 1
ATOM 785 O O . ASN A 1 99 ? 6.950 14.547 0.535 1.00 98.50 99 ASN A O 1
ATOM 789 N N . LYS A 1 100 ? 6.065 12.598 1.199 1.00 98.31 100 LYS A N 1
ATOM 790 C CA . LYS A 1 100 ? 5.286 12.318 -0.023 1.00 98.31 100 LYS A CA 1
ATOM 791 C C . LYS A 1 100 ? 3.856 12.904 0.023 1.00 98.31 100 LYS A C 1
ATOM 793 O O . LYS A 1 100 ? 3.026 12.584 -0.837 1.00 98.31 100 LYS A O 1
ATOM 798 N N . GLY A 1 101 ? 3.563 13.752 1.013 1.00 98.50 101 GLY A N 1
ATOM 799 C CA . GLY A 1 101 ? 2.349 14.569 1.108 1.00 98.50 101 GLY A CA 1
ATOM 800 C C . GLY A 1 101 ? 1.153 13.906 1.790 1.00 98.50 101 GLY A C 1
ATOM 801 O O . GLY A 1 101 ? 0.048 14.412 1.652 1.00 98.50 101 GLY A O 1
ATOM 802 N N . PHE A 1 102 ? 1.332 12.774 2.478 1.00 98.69 102 PHE A N 1
ATOM 803 C CA . PHE A 1 102 ? 0.250 12.149 3.248 1.00 98.69 102 PHE A CA 1
ATOM 804 C C . PHE A 1 102 ? 0.040 12.874 4.581 1.00 98.69 102 PHE A C 1
ATOM 806 O O . PHE A 1 102 ? 0.995 13.137 5.312 1.00 98.69 102 PHE A O 1
ATOM 813 N N . GLU A 1 103 ? -1.217 13.175 4.899 1.00 98.44 103 GLU A N 1
ATOM 814 C CA . GLU A 1 103 ? -1.602 14.050 6.014 1.00 98.44 103 GLU A CA 1
ATOM 815 C C . GLU A 1 103 ? -1.712 13.283 7.341 1.00 98.44 103 GLU A C 1
ATOM 817 O O . GLU A 1 103 ? -1.395 13.814 8.406 1.00 98.44 103 GLU A O 1
ATOM 822 N N . HIS A 1 104 ? -2.107 12.006 7.278 1.00 98.25 104 HIS A N 1
ATOM 823 C CA . HIS A 1 104 ? -2.394 11.167 8.443 1.00 98.25 104 HIS A CA 1
ATOM 824 C C . HIS A 1 104 ? -1.563 9.877 8.442 1.00 98.25 104 HIS A C 1
ATOM 826 O O . HIS A 1 104 ? -2.084 8.777 8.269 1.00 98.25 104 HIS A O 1
ATOM 832 N N . VAL A 1 105 ? -0.251 10.015 8.647 1.00 98.75 105 VAL A N 1
ATOM 833 C CA . VAL A 1 105 ? 0.685 8.880 8.737 1.00 98.75 105 VAL A CA 1
ATOM 834 C C . VAL A 1 105 ? 0.835 8.424 10.189 1.00 98.75 105 VAL A C 1
ATOM 836 O O . VAL A 1 105 ? 1.158 9.231 11.062 1.00 98.75 105 VAL A O 1
ATOM 839 N N . ILE A 1 106 ? 0.604 7.136 10.438 1.00 98.69 106 ILE A N 1
ATOM 840 C CA . ILE A 1 106 ? 0.606 6.506 11.761 1.00 98.69 106 ILE A CA 1
ATOM 841 C C . ILE A 1 106 ? 1.664 5.398 11.772 1.00 98.69 106 ILE A C 1
ATOM 843 O O . ILE A 1 106 ? 1.462 4.313 11.220 1.00 98.69 106 ILE A O 1
ATOM 847 N N . ALA A 1 107 ? 2.793 5.668 12.426 1.00 98.44 107 ALA A N 1
ATOM 848 C CA . ALA A 1 107 ? 3.826 4.673 12.683 1.00 98.44 107 ALA A CA 1
ATOM 849 C C . ALA A 1 107 ? 3.370 3.679 13.763 1.00 98.44 107 ALA A C 1
ATOM 851 O O . ALA A 1 107 ? 3.081 4.065 14.897 1.00 98.44 107 ALA A O 1
ATOM 852 N N . ILE A 1 108 ? 3.328 2.388 13.432 1.00 98.50 108 ILE A N 1
ATOM 853 C CA . ILE A 1 108 ? 2.983 1.326 14.383 1.00 98.50 108 ILE A CA 1
ATOM 854 C C . ILE A 1 108 ? 4.270 0.742 14.968 1.00 98.50 108 ILE A C 1
ATOM 856 O O . ILE A 1 108 ? 4.914 -0.113 14.362 1.00 98.50 108 ILE A O 1
ATOM 860 N N . GLU A 1 109 ? 4.629 1.163 16.180 1.00 96.75 109 GLU A N 1
ATOM 861 C CA . GLU A 1 109 ? 5.788 0.613 16.898 1.00 96.75 109 GLU A CA 1
ATOM 862 C C . GLU A 1 109 ? 5.616 -0.882 17.188 1.00 96.75 109 GLU A C 1
ATOM 864 O O . GLU A 1 109 ? 6.459 -1.703 16.823 1.00 96.75 109 GLU A O 1
ATOM 869 N N . ARG A 1 110 ? 4.485 -1.247 17.801 1.00 97.56 110 ARG A N 1
ATOM 870 C CA . ARG A 1 110 ? 4.125 -2.633 18.141 1.00 97.56 110 ARG A CA 1
ATOM 871 C C . ARG A 1 110 ? 2.660 -2.915 17.867 1.00 97.56 110 ARG A C 1
ATOM 873 O O . ARG A 1 110 ? 2.338 -3.888 17.195 1.00 97.56 110 ARG A O 1
ATOM 880 N N . GLU A 1 111 ? 1.784 -2.053 18.365 1.00 98.00 111 GLU A N 1
ATOM 881 C CA . GLU A 1 111 ? 0.340 -2.187 18.222 1.00 98.00 111 GLU A CA 1
ATOM 882 C C . GLU A 1 111 ? -0.334 -0.819 18.122 1.00 98.00 111 GLU A C 1
ATOM 884 O O . GLU A 1 111 ? 0.178 0.177 18.634 1.00 98.00 111 GLU A O 1
ATOM 889 N N . PHE A 1 112 ? -1.474 -0.771 17.441 1.00 98.25 112 PHE A N 1
ATOM 890 C CA . PHE A 1 112 ? -2.314 0.413 17.320 1.00 98.25 112 PHE A CA 1
ATOM 891 C C . PHE A 1 112 ? -3.773 -0.009 17.152 1.00 98.25 112 PHE A C 1
ATOM 893 O O . PHE A 1 112 ? -4.063 -0.965 16.434 1.00 98.25 112 PHE A O 1
ATOM 900 N N . VAL A 1 113 ? -4.705 0.701 17.789 1.00 98.38 113 VAL A N 1
ATOM 901 C CA . VAL A 1 113 ? -6.140 0.421 17.653 1.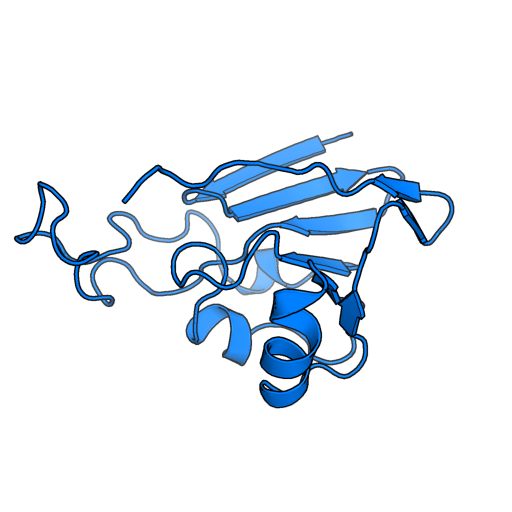00 98.38 113 VAL A CA 1
ATOM 902 C C . VAL A 1 113 ? -6.798 1.514 16.826 1.00 98.38 113 VAL A C 1
ATOM 904 O O . VAL A 1 113 ? -6.797 2.682 17.206 1.00 98.38 113 VAL A O 1
ATOM 907 N N . TRP A 1 114 ? -7.422 1.119 15.720 1.00 98.12 114 TRP A N 1
ATOM 908 C CA . TRP A 1 114 ? -8.173 2.001 14.836 1.00 98.12 114 TRP A CA 1
ATOM 909 C C . TRP A 1 114 ? -9.576 1.448 14.615 1.00 98.12 114 TRP A C 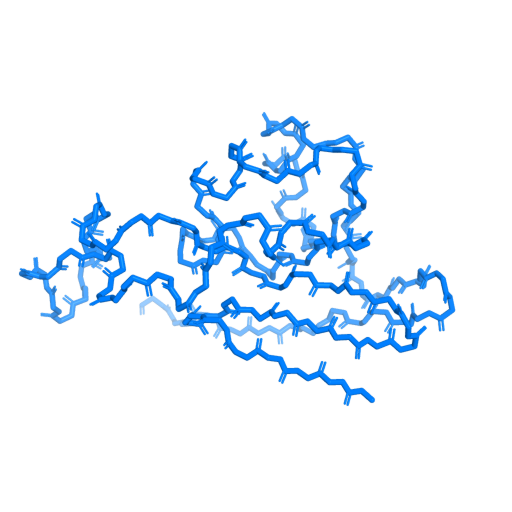1
ATOM 911 O O . TRP A 1 114 ? -9.723 0.307 14.189 1.00 98.12 114 TRP A O 1
ATOM 921 N N . GLN A 1 115 ? -10.618 2.229 14.916 1.00 97.56 115 GLN A N 1
ATOM 922 C CA . GLN A 1 115 ? -12.018 1.823 14.691 1.00 97.56 115 GLN A CA 1
ATOM 923 C C . GLN A 1 115 ? -12.364 0.442 15.305 1.00 97.56 115 GLN A C 1
ATOM 925 O O . GLN A 1 115 ? -13.091 -0.365 14.729 1.00 97.56 115 GLN A O 1
ATOM 930 N N . GLY A 1 116 ? -11.793 0.122 16.475 1.00 97.56 116 GLY A N 1
ATOM 931 C CA . GLY A 1 116 ? -11.978 -1.180 17.134 1.00 97.56 116 GLY A CA 1
ATOM 932 C C . GLY A 1 116 ? -11.284 -2.366 16.438 1.00 97.56 116 GLY A C 1
ATOM 933 O O . GLY A 1 116 ? -11.616 -3.528 16.712 1.00 97.56 116 GLY A O 1
ATOM 934 N N . ILE A 1 117 ? -10.349 -2.096 15.525 1.00 98.19 117 ILE A N 1
ATOM 935 C CA . ILE A 1 117 ? -9.438 -3.058 14.898 1.00 98.19 117 ILE A CA 1
ATOM 936 C C . ILE A 1 117 ? -8.047 -2.830 15.480 1.00 98.19 117 ILE A C 1
ATOM 938 O O . ILE A 1 117 ? -7.520 -1.723 15.437 1.00 98.19 117 ILE A O 1
ATOM 942 N N . GLU A 1 118 ? -7.460 -3.886 16.023 1.00 98.25 118 GLU A N 1
ATOM 943 C CA . GLU A 1 118 ? -6.089 -3.869 16.514 1.00 98.25 118 GLU A CA 1
ATOM 944 C C . GLU A 1 118 ? -5.138 -4.276 15.384 1.00 98.25 118 GLU A C 1
ATOM 946 O O . GLU A 1 118 ? -5.233 -5.381 14.846 1.00 98.25 118 GLU A O 1
ATOM 951 N N . LEU A 1 119 ? -4.229 -3.377 15.021 1.00 98.25 119 LEU A N 1
ATOM 952 C CA . LEU A 1 119 ? -3.121 -3.637 14.116 1.00 98.25 119 LEU A CA 1
ATOM 953 C C . LEU A 1 119 ? -1.883 -3.931 14.960 1.00 98.25 119 LEU A C 1
ATOM 955 O O . LEU A 1 119 ? -1.473 -3.085 15.750 1.00 98.25 119 LEU A O 1
ATOM 959 N N . ARG A 1 120 ? -1.275 -5.107 14.786 1.00 98.31 120 ARG A N 1
ATOM 960 C CA . ARG A 1 120 ? -0.011 -5.477 15.440 1.00 98.31 120 ARG A CA 1
ATOM 961 C C . ARG A 1 120 ? 1.086 -5.610 14.399 1.00 98.31 120 ARG A C 1
ATOM 963 O O . ARG A 1 120 ? 0.962 -6.420 13.481 1.00 98.31 120 ARG A O 1
ATOM 970 N N . ARG A 1 121 ? 2.159 -4.834 14.545 1.00 97.69 121 ARG A N 1
ATOM 971 C CA . ARG A 1 121 ? 3.345 -4.952 13.699 1.00 97.69 121 ARG A CA 1
ATOM 972 C C . ARG A 1 121 ? 4.179 -6.133 14.182 1.00 97.69 121 ARG A C 1
ATOM 974 O O . ARG A 1 121 ? 4.521 -6.229 15.358 1.00 97.69 121 ARG A O 1
ATOM 981 N N . THR A 1 122 ? 4.525 -7.017 13.259 1.00 97.44 122 THR A N 1
ATOM 982 C CA . THR A 1 122 ? 5.447 -8.130 13.496 1.00 97.44 122 THR A CA 1
ATOM 983 C C . THR A 1 122 ? 6.772 -7.856 12.806 1.00 97.44 122 THR A C 1
ATOM 985 O O . THR A 1 122 ? 6.794 -7.334 11.692 1.00 97.44 122 THR A O 1
ATOM 988 N N . GLU A 1 123 ? 7.877 -8.220 13.449 1.00 94.31 123 GLU A N 1
ATOM 989 C CA . GLU A 1 123 ? 9.202 -8.108 12.839 1.00 94.31 123 GLU A CA 1
ATOM 990 C C . GLU A 1 123 ? 9.435 -9.207 11.796 1.00 94.31 123 GLU A C 1
ATOM 992 O O . GLU A 1 123 ? 8.906 -10.315 11.898 1.00 94.31 123 GLU A O 1
ATOM 997 N N . GLY A 1 124 ? 10.261 -8.898 10.798 1.00 93.69 124 GLY A N 1
ATOM 998 C CA . GLY A 1 124 ? 10.690 -9.830 9.763 1.00 93.69 124 GLY A CA 1
ATOM 999 C C . GLY A 1 124 ? 12.103 -9.496 9.295 1.00 93.69 124 GLY A C 1
ATOM 1000 O O . GLY A 1 124 ? 12.540 -8.350 9.381 1.00 93.69 124 GLY A O 1
ATOM 1001 N N . ARG A 1 125 ? 12.836 -10.501 8.806 1.00 93.56 125 ARG A N 1
ATOM 1002 C CA . ARG A 1 125 ? 14.174 -10.317 8.226 1.00 93.56 125 ARG A CA 1
ATOM 1003 C C . ARG A 1 125 ? 14.087 -10.384 6.706 1.00 93.56 125 ARG A C 1
ATOM 1005 O O . ARG A 1 125 ? 13.871 -11.458 6.149 1.00 93.56 125 ARG A O 1
ATOM 1012 N N . HIS A 1 126 ? 14.293 -9.252 6.040 1.00 91.06 126 HIS A N 1
ATOM 1013 C CA . HIS A 1 126 ? 14.217 -9.142 4.583 1.00 91.06 126 HIS A CA 1
ATOM 1014 C C . HIS A 1 126 ? 15.580 -9.425 3.916 1.00 91.06 126 HIS A C 1
ATOM 1016 O O . HIS A 1 126 ? 16.175 -8.564 3.279 1.00 91.06 126 HIS A O 1
ATOM 1022 N N . GLY A 1 127 ? 16.085 -10.653 4.093 1.00 84.88 127 GLY A N 1
ATOM 1023 C CA . GLY A 1 127 ? 17.372 -11.112 3.549 1.00 84.88 127 GLY A CA 1
ATOM 1024 C C . GLY A 1 127 ? 18.573 -10.918 4.487 1.00 84.88 127 GLY A C 1
ATOM 1025 O O . GLY A 1 127 ? 18.449 -10.357 5.574 1.00 84.88 127 GLY A O 1
ATOM 1026 N N . HIS A 1 128 ? 19.734 -11.443 4.082 1.00 76.56 128 HIS A N 1
ATOM 1027 C CA . HIS A 1 128 ? 21.012 -11.285 4.799 1.00 76.56 128 HIS A CA 1
ATOM 1028 C C . HIS A 1 128 ? 21.943 -10.247 4.150 1.00 76.56 128 HIS A C 1
ATOM 1030 O O . HIS A 1 128 ? 22.946 -9.884 4.763 1.00 76.56 128 HIS A O 1
ATOM 1036 N N . GLY A 1 129 ? 21.590 -9.764 2.952 1.00 57.25 129 GLY A N 1
ATOM 1037 C CA . GLY A 1 129 ? 22.558 -9.222 1.998 1.00 57.25 129 GLY A CA 1
ATOM 1038 C C . GLY A 1 129 ? 23.117 -10.323 1.111 1.00 57.25 129 GLY A C 1
ATOM 1039 O O . GLY A 1 129 ? 23.442 -11.402 1.657 1.00 57.25 129 GLY A O 1
#